Protein AF-A0A0C9TD65-F1 (afdb_monomer_lite)

pLDDT: mean 77.01, std 16.35, range [38.28, 94.75]

Foldseek 3Di:
DDDPPPPFAAAEAEEEEEAVQCVVVLVVLLVLLVVLVDPDDDTLHAYDYEYEYFHACCLVSLVSSLVSQADDPPCPPLAQSYEYEYEYEYQDDDDPVSDDDQDCGSSYRYHYHYDHHGDALVNVVVVVPVCLQVHQYEYEYPPVRCCSVCVNSVYDPVSYHYDYDDD

InterPro domains:
  IPR039261 Ferredoxin-NADP reductase (FNR), nucleotide-binding domain [G3DSA:3.40.50.80] (7-167)
  IPR039261 Ferredoxin-NADP reductase (FNR), nucleotide-binding domain [SSF52343] (9-165)

Secondary structure (DSSP, 8-state):
-------PPPEEEEEEEEGGGGHHHHHHHHHHHHTTS--S------EEEEEEEE-S-HHHHHHHHHHHHPPPTT-TT----EEEEEEEEESSPPPTTTSPPS-EETTEEEEEEEEES---HHHHHTT--TTGGGSEEEEES-HHHHHHHHHHH---GGGEEE-----

Organism: NCBI:txid664439

Sequence (167 aa):
MPSRQNTFPSRKLLWAAGDIGLTPLLAMLTGLRGTADGEGEVSAHSYNIILVLSGREPEVLLPLMMRAARCRDDDARASSLGTMTIHLFSRSPLLSSTLPTADIQLGLTVDVKWHMGRLSRDAFQGLGFEDVAERESYVCGPEEFEEVVLGVLNVDSDKVRREGFAY

Radius of gyration: 16.49 Å; chains: 1; bounding box: 43×30×53 Å

Structure (mmCIF, N/CA/C/O backbone):
data_AF-A0A0C9TD65-F1
#
_entry.id   AF-A0A0C9TD65-F1
#
loop_
_atom_site.group_PDB
_atom_site.id
_atom_site.type_symbol
_atom_site.label_atom_id
_atom_site.label_alt_id
_atom_site.label_comp_id
_atom_site.label_asym_id
_atom_site.label_entity_id
_atom_site.label_seq_id
_atom_site.pdbx_PDB_ins_code
_atom_site.Cartn_x
_atom_site.Cartn_y
_atom_site.Cartn_z
_atom_site.occupancy
_atom_site.B_iso_or_equiv
_atom_site.auth_seq_id
_atom_site.auth_comp_id
_atom_site.auth_asym_id
_atom_site.auth_atom_id
_atom_site.pdbx_PDB_model_num
ATOM 1 N N . MET A 1 1 ? 17.645 10.587 -37.074 1.00 38.62 1 MET A N 1
ATOM 2 C CA . MET A 1 1 ? 17.020 9.286 -36.759 1.00 38.62 1 MET A CA 1
ATOM 3 C C . MET A 1 1 ? 16.283 9.434 -35.439 1.00 38.62 1 MET A C 1
ATOM 5 O O . MET A 1 1 ? 16.941 9.824 -34.484 1.00 38.62 1 MET A O 1
ATOM 9 N N . PRO A 1 2 ? 14.959 9.228 -35.369 1.00 38.28 2 PRO A N 1
ATOM 10 C CA . PRO A 1 2 ? 14.260 9.233 -34.091 1.00 38.28 2 PRO A CA 1
ATOM 11 C C . PRO A 1 2 ? 14.623 7.952 -33.331 1.00 38.28 2 PRO A C 1
ATOM 13 O O . PRO A 1 2 ? 14.411 6.840 -33.816 1.00 38.28 2 PRO A O 1
ATOM 16 N N . SER A 1 3 ? 15.233 8.120 -32.164 1.00 38.53 3 SER A N 1
ATOM 17 C CA . SER A 1 3 ? 15.504 7.067 -31.192 1.00 38.53 3 SER A CA 1
ATOM 18 C C . SER A 1 3 ? 14.179 6.424 -30.777 1.00 38.53 3 SER A C 1
ATOM 20 O O . SER A 1 3 ? 13.307 7.088 -30.220 1.00 38.53 3 SER A O 1
ATOM 22 N N . ARG A 1 4 ? 14.009 5.127 -31.066 1.00 38.97 4 ARG A N 1
ATOM 23 C CA . ARG A 1 4 ? 12.905 4.326 -30.524 1.00 38.97 4 ARG A CA 1
ATOM 24 C C . ARG A 1 4 ? 13.054 4.303 -29.003 1.00 38.97 4 ARG A C 1
ATOM 26 O O . ARG A 1 4 ? 13.922 3.609 -28.484 1.00 38.97 4 ARG A O 1
ATOM 33 N N . GLN A 1 5 ? 12.238 5.077 -28.296 1.00 41.50 5 GLN A N 1
ATOM 34 C CA . GLN A 1 5 ? 12.026 4.860 -26.872 1.00 41.50 5 GLN A CA 1
ATOM 35 C C . GLN A 1 5 ? 11.315 3.512 -26.748 1.00 41.50 5 GLN A C 1
ATOM 37 O O . GLN A 1 5 ? 10.149 3.390 -27.115 1.00 41.50 5 GLN A O 1
ATOM 42 N N . ASN A 1 6 ? 12.036 2.483 -26.303 1.00 39.09 6 ASN A N 1
ATOM 43 C CA . ASN A 1 6 ? 11.408 1.263 -25.811 1.00 39.09 6 ASN A CA 1
ATOM 44 C C . ASN A 1 6 ? 10.623 1.653 -24.555 1.00 39.09 6 ASN A C 1
ATOM 46 O O . ASN A 1 6 ? 11.173 1.718 -23.458 1.00 39.09 6 ASN A O 1
ATOM 50 N N . THR A 1 7 ? 9.343 1.971 -24.714 1.00 47.22 7 THR A N 1
ATOM 51 C CA . THR A 1 7 ? 8.399 2.051 -23.606 1.00 47.22 7 THR A CA 1
ATOM 52 C C . THR A 1 7 ? 8.131 0.628 -23.149 1.00 47.22 7 THR A C 1
ATOM 54 O O . THR A 1 7 ? 7.277 -0.076 -23.684 1.00 47.22 7 THR A O 1
ATOM 57 N N . PHE A 1 8 ? 8.920 0.163 -22.185 1.00 53.66 8 PHE A N 1
ATOM 58 C CA . PHE A 1 8 ? 8.610 -1.081 -21.502 1.00 53.66 8 PHE A CA 1
ATOM 59 C C . PHE A 1 8 ? 7.240 -0.944 -20.820 1.00 53.66 8 PHE A C 1
ATOM 61 O O . PHE A 1 8 ? 6.956 0.111 -20.242 1.00 53.66 8 PHE A O 1
ATOM 68 N N . PRO A 1 9 ? 6.370 -1.966 -20.886 1.00 64.69 9 PRO A N 1
ATOM 69 C CA . PRO A 1 9 ? 5.074 -1.896 -20.233 1.00 64.69 9 PRO A CA 1
ATOM 70 C C . PRO A 1 9 ? 5.285 -1.784 -18.721 1.00 64.69 9 PRO A C 1
ATOM 72 O O . PRO A 1 9 ? 5.921 -2.653 -18.112 1.00 64.69 9 PRO A O 1
ATOM 75 N N . SER A 1 10 ? 4.773 -0.693 -18.147 1.00 77.62 10 SER A N 1
ATOM 76 C CA . SER A 1 10 ? 4.867 -0.426 -16.717 1.00 77.62 10 SER A CA 1
ATOM 77 C C . SER A 1 10 ? 3.824 -1.244 -15.965 1.00 77.62 10 SER A C 1
ATOM 79 O O . SER A 1 10 ? 2.631 -1.164 -16.261 1.00 77.62 10 SER A O 1
ATOM 81 N N . ARG A 1 11 ? 4.270 -2.039 -14.993 1.00 87.44 11 ARG A N 1
ATOM 82 C CA . ARG A 1 11 ? 3.385 -2.788 -14.103 1.00 87.44 11 ARG A CA 1
ATOM 83 C C . ARG A 1 11 ? 2.880 -1.858 -13.010 1.00 87.44 11 ARG A C 1
ATOM 85 O O . ARG A 1 11 ? 3.658 -1.377 -12.187 1.00 87.44 11 ARG A O 1
ATOM 92 N N . LYS A 1 12 ? 1.572 -1.624 -12.998 1.00 90.81 12 LYS A N 1
ATOM 93 C CA . LYS A 1 12 ? 0.899 -0.842 -11.963 1.00 90.81 12 LYS A CA 1
ATOM 94 C C . LYS A 1 12 ? 0.437 -1.777 -10.849 1.00 90.81 12 LYS A C 1
ATOM 96 O O . LYS A 1 12 ? -0.339 -2.697 -11.095 1.00 90.81 12 LYS A O 1
ATOM 101 N N . LEU A 1 13 ? 0.919 -1.538 -9.636 1.00 91.69 13 LEU A N 1
ATOM 102 C CA . LEU A 1 13 ? 0.614 -2.342 -8.458 1.00 91.69 13 LEU A CA 1
ATOM 103 C C . LEU A 1 13 ? -0.029 -1.468 -7.381 1.00 91.69 13 LEU A C 1
ATOM 105 O O . LEU A 1 13 ? 0.328 -0.294 -7.223 1.00 91.69 13 LEU A O 1
ATOM 109 N N . LEU A 1 14 ? -0.968 -2.047 -6.640 1.00 93.56 14 LEU A N 1
ATOM 110 C CA . LEU A 1 14 ? -1.532 -1.465 -5.429 1.00 93.56 14 LEU A CA 1
ATOM 111 C C . LEU A 1 14 ? -1.375 -2.463 -4.289 1.00 93.56 14 LEU A C 1
ATOM 113 O O . LEU A 1 14 ? -1.949 -3.546 -4.311 1.00 93.56 14 LEU A O 1
ATOM 117 N N . TRP A 1 15 ? -0.589 -2.109 -3.290 1.00 94.12 15 TRP A N 1
ATOM 118 C CA . TRP A 1 15 ? -0.374 -2.930 -2.110 1.00 94.12 15 TRP A CA 1
ATOM 119 C C . TRP A 1 15 ?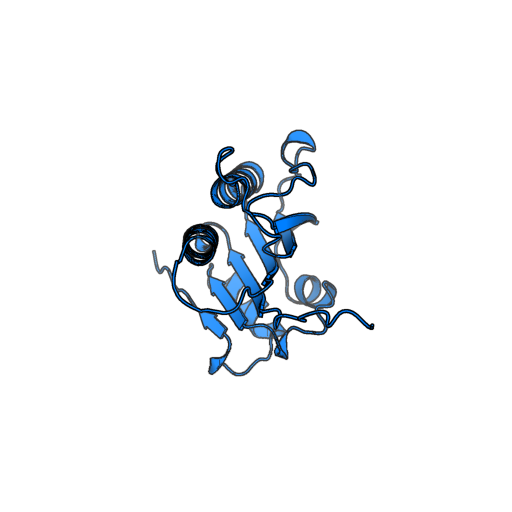 -1.029 -2.251 -0.920 1.00 94.12 15 TRP A C 1
ATOM 121 O O . TRP A 1 15 ? -0.822 -1.063 -0.701 1.00 94.12 15 TRP A O 1
ATOM 131 N N . ALA A 1 16 ? -1.812 -2.988 -0.146 1.00 93.75 16 ALA A N 1
ATOM 132 C CA . ALA A 1 16 ? -2.461 -2.495 1.054 1.00 93.75 16 ALA A CA 1
ATOM 133 C C . ALA A 1 16 ? -2.125 -3.419 2.225 1.00 93.75 16 ALA A C 1
ATOM 135 O O . ALA A 1 16 ? -2.465 -4.601 2.199 1.00 93.75 16 ALA A O 1
ATOM 136 N N . ALA A 1 17 ? -1.464 -2.877 3.248 1.00 93.62 17 ALA A N 1
ATOM 137 C CA . ALA A 1 17 ? -1.088 -3.614 4.447 1.00 93.62 17 ALA A CA 1
ATOM 138 C C . ALA A 1 17 ? -1.607 -2.959 5.730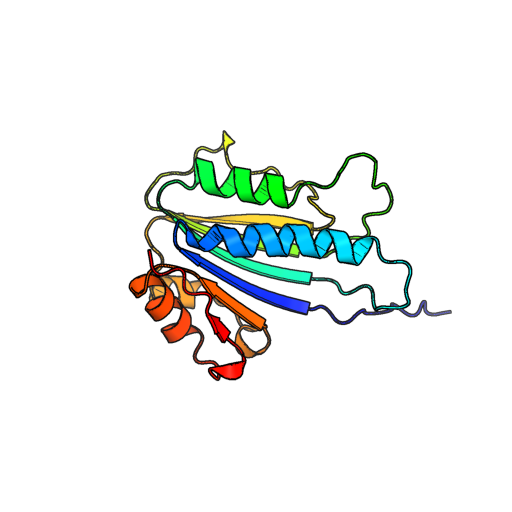 1.00 93.62 17 ALA A C 1
ATOM 140 O O . ALA A 1 17 ? -1.446 -1.753 5.938 1.00 93.62 17 ALA A O 1
ATOM 141 N N . GLY A 1 18 ? -2.179 -3.780 6.610 1.00 90.81 18 GLY A N 1
ATOM 142 C CA . GLY A 1 18 ? -2.555 -3.411 7.973 1.00 90.81 18 GLY A CA 1
ATOM 143 C C . GLY A 1 18 ? -1.627 -4.050 9.009 1.00 90.81 18 GLY A C 1
ATOM 144 O O . GLY A 1 18 ? -1.527 -5.275 9.060 1.00 90.81 18 GLY A O 1
ATOM 145 N N . ASP A 1 19 ? -0.981 -3.238 9.852 1.00 83.81 19 ASP A N 1
ATOM 146 C CA . ASP A 1 19 ? -0.079 -3.653 10.941 1.00 83.81 19 ASP A CA 1
ATOM 147 C C . ASP A 1 19 ? 0.916 -4.765 10.506 1.00 83.81 19 ASP A C 1
ATOM 149 O O . ASP A 1 19 ? 1.832 -4.518 9.718 1.00 83.81 19 ASP A O 1
ATOM 153 N N . ILE A 1 20 ? 0.735 -5.999 10.997 1.00 78.94 20 ILE A N 1
ATOM 154 C CA . ILE A 1 20 ? 1.607 -7.164 10.741 1.00 78.94 20 ILE A CA 1
ATOM 155 C C . ILE A 1 20 ? 1.528 -7.704 9.302 1.00 78.94 20 ILE A C 1
ATOM 157 O O . ILE A 1 20 ? 2.421 -8.438 8.866 1.00 78.94 20 ILE A O 1
ATOM 161 N N . GLY A 1 21 ? 0.502 -7.302 8.544 1.00 83.19 21 GLY A N 1
ATOM 162 C CA . GLY A 1 21 ? 0.296 -7.674 7.140 1.00 83.19 21 GLY A CA 1
ATOM 163 C C . GLY A 1 21 ? 1.341 -7.103 6.174 1.00 83.19 21 GLY A C 1
ATOM 164 O O . GLY A 1 21 ? 1.281 -7.329 4.971 1.00 83.19 21 GLY A O 1
ATOM 165 N N . LEU A 1 22 ? 2.335 -6.372 6.685 1.00 87.38 22 LEU A N 1
ATOM 166 C CA . LEU A 1 22 ? 3.469 -5.863 5.917 1.00 87.38 22 LEU A CA 1
ATOM 167 C C . LEU A 1 22 ? 4.435 -6.968 5.447 1.00 87.38 22 LEU A C 1
ATOM 169 O O . LEU A 1 22 ? 5.170 -6.780 4.478 1.00 87.38 22 LEU A O 1
ATOM 173 N N . THR A 1 23 ? 4.462 -8.114 6.131 1.00 86.44 23 THR A N 1
ATOM 174 C CA . THR A 1 23 ? 5.484 -9.157 5.926 1.00 86.44 23 THR A CA 1
ATOM 175 C C . THR A 1 23 ? 5.515 -9.736 4.505 1.00 86.44 23 THR A C 1
ATOM 177 O O . THR A 1 23 ? 6.603 -9.789 3.923 1.00 86.44 23 THR A O 1
ATOM 180 N N . PRO A 1 24 ? 4.380 -10.103 3.879 1.00 85.31 24 PRO A N 1
ATOM 181 C CA . PRO A 1 24 ? 4.379 -10.559 2.487 1.00 85.31 24 PRO A CA 1
ATOM 182 C C . PRO A 1 24 ? 4.909 -9.491 1.528 1.00 85.31 24 PRO A C 1
ATOM 184 O O . PRO A 1 24 ? 5.649 -9.794 0.594 1.00 85.31 24 PRO A O 1
ATOM 187 N N . LEU A 1 25 ? 4.617 -8.216 1.803 1.00 87.31 25 LEU A N 1
ATOM 188 C CA . LEU A 1 25 ? 5.085 -7.104 0.979 1.00 87.31 25 LEU A CA 1
ATOM 189 C C . LEU A 1 25 ? 6.608 -6.917 1.072 1.00 87.31 25 LEU A C 1
ATOM 191 O O . LEU A 1 25 ? 7.249 -6.623 0.063 1.00 87.31 25 LEU A O 1
ATOM 195 N N . LEU A 1 26 ? 7.212 -7.148 2.246 1.00 87.56 26 LEU A N 1
ATOM 196 C CA . LEU A 1 26 ? 8.676 -7.176 2.407 1.00 87.56 26 LEU A CA 1
ATOM 197 C C . LEU A 1 26 ? 9.313 -8.270 1.536 1.00 87.56 26 LEU A C 1
ATOM 199 O O . LEU A 1 26 ? 10.348 -8.041 0.898 1.00 87.56 26 LEU A O 1
ATOM 203 N N . ALA A 1 27 ? 8.691 -9.450 1.484 1.00 85.56 27 ALA A N 1
ATOM 204 C CA . ALA A 1 27 ? 9.152 -10.552 0.646 1.00 85.56 27 ALA A CA 1
ATOM 205 C C . ALA A 1 27 ? 9.019 -10.213 -0.847 1.00 85.56 27 ALA A C 1
ATOM 207 O O . ALA A 1 27 ? 9.966 -10.433 -1.601 1.00 85.56 27 ALA A O 1
ATOM 208 N N . MET A 1 28 ? 7.906 -9.601 -1.267 1.00 87.00 28 MET A N 1
ATOM 209 C CA . MET A 1 28 ? 7.728 -9.149 -2.652 1.00 87.00 28 MET A CA 1
ATOM 210 C C . MET A 1 28 ? 8.764 -8.098 -3.061 1.00 87.00 28 MET A C 1
ATOM 212 O O . MET A 1 28 ? 9.374 -8.245 -4.117 1.00 87.00 28 MET A O 1
ATOM 216 N N . LEU A 1 29 ? 9.033 -7.088 -2.222 1.00 84.12 29 LEU A N 1
ATOM 217 C CA . LEU A 1 29 ? 10.101 -6.106 -2.472 1.00 84.12 29 LEU A CA 1
ATOM 218 C C . LEU A 1 29 ? 11.462 -6.778 -2.652 1.00 84.12 29 LEU A C 1
ATOM 220 O O . LEU A 1 29 ? 12.232 -6.396 -3.528 1.00 84.12 29 LEU A O 1
ATOM 224 N N . THR A 1 30 ? 11.742 -7.808 -1.855 1.00 80.81 30 THR A N 1
ATOM 225 C CA . THR A 1 30 ? 12.975 -8.592 -1.982 1.00 80.81 30 THR A CA 1
ATOM 226 C C . THR A 1 30 ? 12.991 -9.404 -3.283 1.00 80.81 30 THR A C 1
ATOM 228 O O . THR A 1 30 ? 14.024 -9.489 -3.940 1.00 80.81 30 THR A O 1
ATOM 231 N N . GLY A 1 31 ? 11.850 -9.958 -3.700 1.00 76.56 31 GLY A N 1
ATOM 232 C CA . GLY A 1 31 ? 11.707 -10.706 -4.952 1.00 76.56 31 GLY A CA 1
ATOM 233 C C . GLY A 1 31 ? 11.881 -9.848 -6.207 1.00 76.56 31 GLY A C 1
ATOM 234 O O . GLY A 1 31 ? 12.499 -10.301 -7.169 1.00 76.56 31 GLY A O 1
ATOM 235 N N . LEU A 1 32 ? 11.434 -8.586 -6.172 1.00 77.50 32 LEU A N 1
ATOM 236 C CA . LEU A 1 32 ? 11.659 -7.619 -7.256 1.00 77.50 32 LEU A CA 1
ATOM 237 C C . LEU A 1 32 ? 13.156 -7.395 -7.547 1.00 77.50 32 LEU A C 1
ATOM 239 O O . LEU A 1 32 ? 13.517 -7.033 -8.667 1.00 77.50 32 LEU A O 1
ATOM 243 N N . ARG A 1 33 ? 14.034 -7.667 -6.572 1.00 66.88 33 ARG A N 1
ATOM 244 C CA . ARG A 1 33 ? 15.498 -7.633 -6.738 1.00 66.88 33 ARG A CA 1
ATOM 245 C C . ARG A 1 33 ? 15.992 -8.766 -7.624 1.00 66.88 33 ARG A C 1
ATOM 247 O O . ARG A 1 33 ? 16.707 -8.520 -8.582 1.00 66.88 33 ARG A O 1
ATOM 254 N N . GLY A 1 34 ? 15.556 -9.995 -7.344 1.00 57.25 34 GLY A N 1
ATOM 255 C CA . GLY A 1 34 ? 16.009 -11.186 -8.067 1.00 57.25 34 GLY A CA 1
ATOM 256 C C . GLY A 1 34 ? 15.602 -11.198 -9.543 1.00 57.25 34 GLY A C 1
ATOM 257 O O . GLY A 1 34 ? 16.258 -11.839 -10.356 1.00 57.25 34 GLY A O 1
ATOM 258 N N . THR A 1 35 ? 14.556 -10.452 -9.915 1.00 54.34 35 THR A N 1
ATOM 259 C CA . THR A 1 35 ? 14.169 -10.264 -11.322 1.00 54.34 35 THR A CA 1
ATOM 260 C C . THR A 1 35 ? 15.048 -9.272 -12.085 1.00 54.34 35 THR A C 1
ATOM 262 O O . THR A 1 35 ? 15.008 -9.272 -13.311 1.00 54.34 35 THR A O 1
ATOM 265 N N . ALA A 1 36 ? 15.839 -8.442 -11.397 1.00 51.91 36 ALA A N 1
ATOM 266 C CA . ALA A 1 36 ? 16.811 -7.553 -12.035 1.00 51.91 36 ALA A CA 1
ATOM 267 C C . ALA A 1 36 ? 18.117 -8.283 -12.420 1.00 51.91 36 ALA A C 1
ATOM 269 O O . ALA A 1 36 ? 18.830 -7.818 -13.307 1.00 51.91 36 ALA A O 1
ATOM 270 N N . ASP A 1 37 ? 18.385 -9.443 -11.804 1.00 46.38 37 ASP A N 1
ATOM 271 C CA . ASP A 1 37 ? 19.650 -10.188 -11.910 1.00 46.38 37 ASP A CA 1
ATOM 272 C C . ASP A 1 37 ? 19.590 -11.411 -12.856 1.00 46.38 37 ASP A C 1
ATOM 274 O O . ASP A 1 37 ? 20.577 -12.128 -13.022 1.00 46.38 37 ASP A O 1
ATOM 278 N N . GLY A 1 38 ? 18.439 -11.687 -13.479 1.00 44.81 38 GLY A N 1
ATOM 279 C CA . GLY A 1 38 ? 18.227 -12.883 -14.301 1.00 44.81 38 GLY A CA 1
ATOM 280 C C . GLY A 1 38 ? 18.766 -12.769 -15.732 1.00 44.81 38 GLY A C 1
ATOM 281 O O . GLY A 1 38 ? 18.153 -12.124 -16.581 1.00 44.81 38 GLY A O 1
ATOM 282 N N . GLU A 1 39 ? 19.866 -13.467 -16.027 1.00 44.16 39 GLU A N 1
ATOM 283 C CA . GLU A 1 39 ? 20.331 -13.794 -17.384 1.00 44.16 39 GLU A CA 1
ATOM 284 C C . GLU A 1 39 ? 19.328 -14.729 -18.089 1.00 44.16 39 GLU A C 1
ATOM 286 O O . GLU A 1 39 ? 19.451 -15.951 -18.088 1.00 44.16 39 GLU A O 1
ATOM 291 N N . GLY A 1 40 ? 18.291 -14.150 -18.681 1.00 39.22 40 GLY A N 1
ATOM 292 C CA . GLY A 1 40 ? 17.324 -14.852 -19.516 1.00 39.22 40 GLY A CA 1
ATOM 293 C C . GLY A 1 40 ? 16.304 -13.850 -20.027 1.00 39.22 40 GLY A C 1
ATOM 294 O O . GLY A 1 40 ? 15.689 -13.156 -19.231 1.00 39.22 40 GLY A O 1
ATOM 295 N N . GLU A 1 41 ? 16.184 -13.728 -21.347 1.00 51.03 41 GLU A N 1
ATOM 296 C CA . GLU A 1 41 ? 15.347 -12.768 -22.082 1.00 51.03 41 GLU A CA 1
ATOM 297 C C . GLU A 1 41 ? 13.970 -12.485 -21.442 1.00 51.03 41 GLU A C 1
ATOM 299 O O . GLU A 1 41 ? 12.989 -13.142 -21.778 1.00 51.03 41 GLU A O 1
ATOM 304 N N . VAL A 1 42 ? 13.832 -11.496 -20.553 1.00 43.34 42 VAL A N 1
ATOM 305 C CA . VAL A 1 42 ? 12.510 -11.111 -20.034 1.00 43.34 42 VAL A CA 1
ATOM 306 C C . VAL A 1 42 ? 12.481 -9.612 -19.743 1.00 43.34 42 VAL A C 1
ATOM 308 O O . VAL A 1 42 ? 13.330 -9.064 -19.052 1.00 43.34 42 VAL A O 1
ATOM 311 N N . SER A 1 43 ? 11.507 -8.940 -20.350 1.00 48.84 43 SER A N 1
ATOM 312 C CA . SER A 1 43 ? 11.255 -7.500 -20.371 1.00 48.84 43 SER A CA 1
ATOM 313 C C . SER A 1 43 ? 11.639 -6.739 -19.093 1.00 48.84 43 SER A C 1
ATOM 315 O O . SER A 1 43 ? 11.136 -7.039 -18.014 1.00 48.84 43 SER A O 1
ATOM 317 N N . ALA A 1 44 ? 12.444 -5.680 -19.244 1.00 58.00 44 ALA A N 1
ATOM 318 C CA . ALA A 1 44 ? 12.714 -4.688 -18.205 1.00 58.00 44 ALA A CA 1
ATOM 319 C C . ALA A 1 44 ? 11.421 -3.936 -17.834 1.00 58.00 44 ALA A C 1
ATOM 321 O O . ALA A 1 44 ? 11.152 -2.849 -18.330 1.00 58.00 44 ALA A O 1
ATOM 322 N N . HIS A 1 45 ? 10.560 -4.545 -17.024 1.00 67.19 45 HIS A N 1
ATOM 323 C CA . HIS A 1 45 ? 9.332 -3.915 -16.560 1.00 67.19 45 HIS A CA 1
ATOM 324 C C . HIS A 1 45 ? 9.666 -2.804 -15.566 1.00 67.19 45 HIS A C 1
ATOM 326 O O . HIS A 1 45 ? 10.352 -3.040 -14.575 1.00 67.19 45 HIS A O 1
ATOM 332 N N . SER A 1 46 ? 9.146 -1.602 -15.814 1.00 81.94 46 SER A N 1
ATOM 333 C CA . SER A 1 46 ? 9.120 -0.547 -14.805 1.00 81.94 46 SER A CA 1
ATOM 334 C C . SER A 1 46 ? 7.912 -0.748 -13.891 1.00 81.94 46 SER A C 1
ATOM 336 O O . SER A 1 46 ? 6.816 -1.066 -14.352 1.00 81.94 46 SER A O 1
ATOM 338 N N . TYR A 1 47 ? 8.079 -0.558 -12.592 1.00 87.81 47 TYR A N 1
ATOM 339 C CA . TYR A 1 47 ? 7.029 -0.733 -11.597 1.00 87.81 47 TYR A CA 1
ATOM 340 C C . TYR A 1 47 ? 6.503 0.624 -11.127 1.00 87.81 47 TYR A C 1
ATOM 342 O O . TYR A 1 47 ? 7.269 1.524 -10.797 1.00 87.81 47 TYR A O 1
ATOM 350 N N . ASN A 1 48 ? 5.185 0.770 -11.067 1.00 90.69 48 ASN A N 1
ATOM 351 C CA . ASN A 1 48 ? 4.515 1.886 -10.410 1.00 90.69 48 ASN A CA 1
ATOM 352 C C . ASN A 1 48 ? 3.719 1.319 -9.234 1.00 90.69 48 ASN A C 1
ATOM 354 O O . ASN A 1 48 ? 2.643 0.750 -9.423 1.00 90.69 48 ASN A O 1
ATOM 358 N N . ILE A 1 49 ? 4.276 1.440 -8.032 1.00 91.88 49 ILE A N 1
ATOM 359 C CA . ILE A 1 49 ? 3.750 0.825 -6.816 1.00 91.88 49 ILE A CA 1
ATOM 360 C C . ILE A 1 49 ? 3.104 1.905 -5.954 1.00 91.88 49 ILE A C 1
ATOM 362 O O . ILE A 1 49 ? 3.759 2.863 -5.551 1.00 91.88 49 ILE A O 1
ATOM 366 N N . ILE A 1 50 ? 1.832 1.724 -5.620 1.00 93.94 50 ILE A N 1
ATOM 367 C CA . ILE A 1 50 ? 1.194 2.461 -4.530 1.00 93.94 50 ILE A CA 1
ATOM 368 C C . ILE A 1 50 ? 1.115 1.513 -3.344 1.00 93.94 50 ILE A C 1
ATOM 370 O O . ILE A 1 50 ? 0.507 0.453 -3.446 1.00 93.94 50 ILE A O 1
ATOM 374 N N . LEU A 1 51 ? 1.732 1.887 -2.230 1.00 93.44 51 LEU A N 1
ATOM 375 C CA . LEU A 1 51 ? 1.643 1.168 -0.969 1.00 93.44 51 LEU A CA 1
ATOM 376 C C . LEU A 1 51 ? 0.776 1.966 -0.001 1.00 93.44 51 LEU A C 1
ATOM 378 O O . LEU A 1 51 ? 1.139 3.067 0.392 1.00 93.44 51 LEU A O 1
ATOM 382 N N . VAL A 1 52 ? -0.339 1.397 0.431 1.00 94.75 52 VAL A N 1
ATOM 383 C CA . VAL A 1 52 ? -1.154 1.919 1.523 1.00 94.75 52 VAL A CA 1
ATOM 384 C C . VAL A 1 52 ? -0.841 1.114 2.772 1.00 94.75 52 VAL A C 1
ATOM 386 O O . VAL A 1 52 ? -1.115 -0.079 2.845 1.00 94.75 52 VAL A O 1
ATOM 389 N N . LEU A 1 53 ? -0.250 1.771 3.760 1.00 93.19 53 LEU A N 1
ATOM 390 C CA . LEU A 1 53 ? 0.148 1.156 5.015 1.00 93.19 53 LEU A CA 1
ATOM 391 C C . LEU A 1 53 ? -0.662 1.780 6.145 1.00 93.19 53 LEU A C 1
ATOM 393 O O . LEU A 1 53 ? -0.626 2.991 6.326 1.00 93.19 53 LEU A O 1
ATOM 397 N N . SER A 1 54 ? -1.379 0.974 6.919 1.00 93.12 54 SER A N 1
ATOM 398 C CA . SER A 1 54 ? -2.068 1.432 8.127 1.00 93.12 54 SER A CA 1
ATOM 399 C C . SER A 1 54 ? -1.481 0.717 9.332 1.00 93.12 54 SER A C 1
ATOM 401 O O . SER A 1 54 ? -1.613 -0.500 9.429 1.00 93.12 54 SER A O 1
ATOM 403 N N . GLY A 1 55 ? -0.854 1.445 10.258 1.00 89.94 55 GLY A N 1
ATOM 404 C CA . GLY A 1 55 ? -0.190 0.803 11.392 1.00 89.94 55 GLY A CA 1
ATOM 405 C C . GLY A 1 55 ? 0.005 1.664 12.637 1.00 89.94 55 GLY A C 1
ATOM 406 O O . GLY A 1 55 ? -0.033 2.897 12.591 1.00 89.94 55 GLY A O 1
ATOM 407 N N . ARG A 1 56 ? 0.200 1.000 13.782 1.00 88.19 56 ARG A N 1
ATOM 408 C CA . ARG A 1 56 ? 0.383 1.663 15.092 1.00 88.19 56 ARG A CA 1
ATOM 409 C C . ARG A 1 56 ? 1.801 2.177 15.347 1.00 88.19 56 ARG A C 1
ATOM 411 O O . ARG A 1 56 ? 1.945 3.175 16.047 1.00 88.19 56 ARG A O 1
ATOM 418 N N . GLU A 1 57 ? 2.799 1.517 14.764 1.00 86.94 57 GLU A N 1
ATOM 419 C CA . GLU A 1 57 ? 4.232 1.767 14.992 1.00 86.94 57 GLU A CA 1
ATOM 420 C C . GLU A 1 57 ? 4.933 2.133 13.669 1.00 86.94 57 GLU A C 1
ATOM 422 O O . GLU A 1 57 ? 5.743 1.365 13.136 1.00 86.94 57 GLU A O 1
ATOM 427 N N . PRO A 1 58 ? 4.593 3.281 13.057 1.00 85.44 58 PRO A N 1
ATOM 428 C CA . PRO A 1 58 ? 5.143 3.672 11.763 1.00 85.44 58 PRO A CA 1
ATOM 429 C C . PRO A 1 58 ? 6.673 3.837 11.777 1.00 85.44 58 PRO A C 1
ATOM 431 O O . PRO A 1 58 ? 7.328 3.572 10.769 1.00 85.44 58 PRO A O 1
ATOM 434 N N . GLU A 1 59 ? 7.249 4.211 12.920 1.00 84.75 59 GLU A N 1
ATOM 435 C CA . GLU A 1 59 ? 8.688 4.297 13.174 1.00 84.75 59 GLU A CA 1
ATOM 436 C C . GLU A 1 59 ? 9.411 2.946 13.117 1.00 84.75 59 GLU A C 1
ATOM 438 O O . GLU A 1 59 ? 10.624 2.922 12.936 1.00 84.75 59 GLU A O 1
ATOM 443 N N . VAL A 1 60 ? 8.686 1.831 13.230 1.00 85.50 60 VAL A N 1
ATOM 444 C CA . VAL A 1 60 ? 9.226 0.478 13.045 1.00 85.50 60 VAL A CA 1
ATOM 445 C C . VAL A 1 60 ? 8.971 -0.000 11.616 1.00 85.50 60 VAL A C 1
ATOM 447 O O . VAL A 1 60 ? 9.874 -0.516 10.955 1.00 85.50 60 VAL A O 1
ATOM 450 N N . LEU A 1 61 ? 7.753 0.206 11.108 1.00 86.00 61 LEU A N 1
ATOM 451 C CA . LEU A 1 61 ? 7.323 -0.314 9.808 1.00 86.00 61 LEU A CA 1
ATOM 452 C C . LEU A 1 61 ? 8.058 0.343 8.628 1.00 86.00 61 LEU A C 1
ATOM 454 O O . LEU A 1 61 ? 8.481 -0.356 7.703 1.00 86.00 61 LEU A O 1
ATOM 458 N N . LEU A 1 62 ? 8.251 1.668 8.658 1.00 85.88 62 LEU A N 1
ATOM 459 C CA . LEU A 1 62 ? 8.942 2.382 7.580 1.00 85.88 62 LEU A CA 1
ATOM 460 C C . LEU A 1 62 ? 10.412 1.952 7.451 1.00 85.88 62 LEU A C 1
ATOM 462 O O . LEU A 1 62 ? 10.804 1.575 6.346 1.00 85.88 62 LEU A O 1
ATOM 466 N N . PRO A 1 63 ? 11.239 1.915 8.517 1.00 86.06 63 PRO A N 1
ATOM 467 C CA . PRO A 1 63 ? 12.612 1.429 8.392 1.00 86.06 63 PRO A CA 1
ATOM 468 C C . PRO A 1 63 ? 12.724 -0.004 7.873 1.00 86.06 63 PRO A C 1
ATOM 470 O O . PRO A 1 63 ? 13.664 -0.298 7.135 1.00 86.06 63 PRO A O 1
ATOM 473 N N . LEU A 1 64 ? 11.782 -0.891 8.213 1.00 85.75 64 LEU A N 1
ATOM 474 C CA . LEU A 1 64 ? 11.750 -2.253 7.671 1.00 85.75 64 LEU A CA 1
ATOM 475 C C . LEU A 1 64 ? 11.496 -2.253 6.161 1.00 85.75 64 LEU A C 1
ATOM 477 O O . LEU A 1 64 ? 12.222 -2.928 5.429 1.00 85.75 64 LEU A O 1
ATOM 481 N N . MET A 1 65 ? 10.532 -1.454 5.691 1.00 86.06 65 MET A N 1
ATOM 482 C CA . MET A 1 65 ? 10.273 -1.263 4.259 1.00 86.06 65 MET A CA 1
ATOM 483 C C . MET A 1 65 ? 11.499 -0.726 3.533 1.00 86.06 65 MET A C 1
ATOM 485 O O . MET A 1 65 ? 11.942 -1.325 2.554 1.00 86.06 65 MET A O 1
ATOM 489 N N . MET A 1 66 ? 12.096 0.349 4.051 1.00 83.94 66 MET A N 1
ATOM 490 C CA . MET A 1 66 ? 13.282 0.939 3.435 1.00 83.94 66 MET A CA 1
ATOM 491 C C . MET A 1 66 ? 14.447 -0.054 3.433 1.00 83.94 66 MET A C 1
ATOM 493 O O . MET A 1 66 ? 15.164 -0.189 2.450 1.00 83.94 66 MET A O 1
ATOM 497 N N . ARG A 1 67 ? 14.629 -0.831 4.505 1.00 82.62 67 ARG A N 1
ATOM 498 C CA . ARG A 1 67 ? 15.665 -1.868 4.551 1.00 82.62 67 ARG A CA 1
ATOM 499 C C . ARG A 1 67 ? 15.438 -2.967 3.512 1.00 82.62 67 ARG A C 1
ATOM 501 O O . ARG A 1 67 ? 16.414 -3.397 2.903 1.00 82.62 67 ARG A O 1
ATOM 508 N N . ALA A 1 68 ? 14.199 -3.408 3.301 1.00 81.62 68 ALA A N 1
ATOM 509 C CA . ALA A 1 68 ? 13.876 -4.378 2.253 1.00 81.62 68 ALA A CA 1
ATOM 510 C C . ALA A 1 68 ? 14.083 -3.796 0.845 1.00 81.62 68 ALA A C 1
ATOM 512 O O . ALA A 1 68 ? 14.540 -4.505 -0.052 1.00 81.62 68 ALA A O 1
ATOM 513 N N . ALA A 1 69 ? 13.819 -2.497 0.676 1.00 78.00 69 ALA A N 1
ATOM 514 C CA . ALA A 1 69 ? 14.022 -1.767 -0.570 1.00 78.00 69 ALA A CA 1
ATOM 515 C C . ALA A 1 69 ? 15.484 -1.338 -0.820 1.00 78.00 69 ALA A C 1
ATOM 517 O O . ALA A 1 69 ? 15.818 -0.947 -1.930 1.00 78.00 69 ALA A O 1
ATOM 518 N N . ARG A 1 70 ? 16.406 -1.391 0.150 1.00 75.00 70 ARG A N 1
ATOM 519 C CA . ARG A 1 70 ? 17.809 -0.980 -0.075 1.00 75.00 70 ARG A CA 1
ATOM 520 C C . ARG A 1 70 ? 18.525 -1.903 -1.063 1.00 75.00 70 ARG A C 1
ATOM 522 O O . ARG A 1 70 ? 18.575 -3.113 -0.841 1.00 75.00 70 ARG A O 1
ATOM 529 N N . CYS A 1 71 ? 19.149 -1.330 -2.098 1.00 64.06 71 CYS A N 1
ATOM 530 C CA . CYS A 1 71 ? 20.053 -2.059 -2.996 1.00 64.06 71 CYS A CA 1
ATOM 531 C C . CYS A 1 71 ? 21.403 -2.357 -2.299 1.00 64.06 71 CYS A C 1
ATOM 533 O O . CYS A 1 71 ? 21.695 -1.745 -1.271 1.00 64.06 71 CYS A O 1
ATOM 535 N N . ARG A 1 72 ? 22.206 -3.314 -2.793 1.00 60.56 72 ARG A N 1
ATOM 536 C CA . ARG A 1 72 ? 23.599 -3.464 -2.330 1.00 60.56 72 ARG A CA 1
ATOM 537 C C . ARG A 1 72 ? 24.462 -2.460 -3.097 1.00 60.56 72 ARG A C 1
ATOM 539 O O . ARG A 1 72 ? 24.257 -2.283 -4.290 1.00 60.56 72 ARG A O 1
ATOM 546 N N . ASP A 1 73 ? 25.419 -1.831 -2.416 1.00 54.78 73 ASP A N 1
ATOM 547 C CA . ASP A 1 73 ? 26.259 -0.765 -2.992 1.00 54.78 73 ASP A CA 1
ATOM 548 C C . ASP A 1 73 ? 27.097 -1.213 -4.210 1.00 54.78 73 ASP A C 1
ATOM 550 O O . ASP A 1 73 ? 27.507 -0.374 -5.007 1.00 54.78 73 ASP A O 1
ATOM 554 N N . ASP A 1 74 ? 27.307 -2.522 -4.398 1.00 52.66 74 ASP A N 1
ATOM 555 C CA . ASP A 1 74 ? 28.039 -3.088 -5.543 1.00 52.66 74 ASP A CA 1
ATOM 556 C C . ASP A 1 74 ? 27.179 -3.290 -6.810 1.00 52.66 74 ASP A C 1
ATOM 558 O O . ASP A 1 74 ? 27.718 -3.576 -7.883 1.00 52.66 74 ASP A O 1
ATOM 562 N N . ASP A 1 75 ? 25.856 -3.095 -6.742 1.00 54.06 75 ASP A N 1
ATOM 563 C CA . ASP A 1 75 ? 24.949 -3.283 -7.881 1.00 54.06 75 ASP A CA 1
ATOM 564 C C . ASP A 1 75 ? 24.892 -2.016 -8.754 1.00 54.06 75 ASP A C 1
ATOM 566 O O . ASP A 1 75 ? 23.854 -1.376 -8.935 1.00 54.06 75 ASP A O 1
ATOM 570 N N . ALA A 1 76 ? 26.025 -1.665 -9.370 1.00 47.00 76 ALA A N 1
ATOM 571 C CA . ALA A 1 76 ? 26.170 -0.547 -10.316 1.00 47.00 76 ALA A CA 1
ATOM 572 C C . ALA A 1 76 ? 25.284 -0.657 -11.585 1.00 47.00 76 ALA A C 1
ATOM 574 O O . ALA A 1 76 ? 25.381 0.166 -12.497 1.00 47.00 76 ALA A O 1
ATOM 575 N N . ARG A 1 77 ? 24.429 -1.684 -11.668 1.00 50.41 77 ARG A N 1
ATOM 576 C CA . ARG A 1 77 ? 23.517 -1.982 -12.779 1.00 50.41 77 ARG A CA 1
ATOM 577 C C . ARG A 1 77 ? 22.038 -1.819 -12.444 1.00 50.41 77 ARG A C 1
ATOM 579 O O . ARG A 1 77 ? 21.225 -2.159 -13.303 1.00 50.41 77 ARG A O 1
ATOM 586 N N . ALA A 1 78 ? 21.675 -1.297 -11.269 1.00 53.88 78 ALA A N 1
ATOM 587 C CA . ALA A 1 78 ? 20.280 -1.029 -10.920 1.00 53.88 78 ALA A CA 1
ATOM 588 C C . ALA A 1 78 ? 19.684 0.047 -11.853 1.00 53.88 78 ALA A C 1
ATOM 590 O O . ALA A 1 78 ? 19.619 1.235 -11.539 1.00 53.88 78 ALA A O 1
ATOM 591 N N . SER A 1 79 ? 19.270 -0.380 -13.046 1.00 58.28 79 SER A N 1
ATOM 592 C CA . SER A 1 79 ? 18.401 0.379 -13.935 1.00 58.28 79 SER A CA 1
ATOM 593 C C . SER A 1 79 ? 17.169 0.775 -13.132 1.00 58.28 79 SER A C 1
ATOM 595 O O . SER A 1 79 ? 16.700 -0.017 -12.316 1.00 58.28 79 SER A O 1
ATOM 597 N N . SER A 1 80 ? 16.672 2.001 -13.324 1.00 70.75 80 SER A N 1
ATOM 598 C CA . SER A 1 80 ? 15.514 2.497 -12.576 1.00 70.75 80 SER A CA 1
ATOM 599 C C . SER A 1 80 ? 14.360 1.498 -12.684 1.00 70.75 80 SER A C 1
ATOM 601 O O . SER A 1 80 ? 13.770 1.318 -13.749 1.00 70.75 80 SER A O 1
ATOM 603 N N . LEU A 1 81 ? 14.086 0.820 -11.569 1.00 78.75 81 LEU A N 1
ATOM 604 C CA . LEU A 1 81 ? 13.067 -0.209 -11.445 1.00 78.75 81 LEU A CA 1
ATOM 605 C C . LEU A 1 81 ? 11.673 0.427 -11.464 1.00 78.75 81 LEU A C 1
ATOM 607 O O . LEU A 1 81 ? 10.705 -0.238 -11.809 1.00 78.75 81 LEU A O 1
ATOM 611 N N . GLY A 1 82 ? 11.569 1.721 -11.138 1.00 85.38 82 GLY A N 1
ATOM 612 C CA . GLY A 1 82 ? 10.343 2.508 -11.230 1.00 85.38 82 GLY A CA 1
ATOM 613 C C . GLY A 1 82 ? 10.116 3.432 -10.032 1.00 85.38 82 GLY A C 1
ATOM 614 O O . GLY A 1 82 ? 11.045 4.066 -9.537 1.00 85.38 82 GLY A O 1
ATOM 615 N N . THR A 1 83 ? 8.871 3.530 -9.571 1.00 88.38 83 THR A N 1
ATOM 616 C CA . THR A 1 83 ? 8.443 4.451 -8.508 1.00 88.38 83 THR A CA 1
ATOM 617 C C . THR A 1 83 ? 7.577 3.744 -7.476 1.00 88.38 83 THR A C 1
ATOM 619 O O . THR A 1 83 ? 6.728 2.926 -7.836 1.00 88.38 83 THR A O 1
ATOM 622 N N . MET A 1 84 ? 7.732 4.117 -6.209 1.00 90.12 84 MET A N 1
ATOM 623 C CA . MET A 1 84 ? 6.910 3.641 -5.103 1.00 90.12 84 MET A CA 1
ATOM 624 C C . MET A 1 84 ? 6.402 4.823 -4.275 1.00 90.12 84 MET A C 1
ATOM 626 O O . MET A 1 84 ? 7.193 5.616 -3.777 1.00 90.12 84 MET A O 1
ATOM 630 N N . THR A 1 85 ? 5.091 4.931 -4.087 1.00 92.12 85 THR A N 1
ATOM 631 C CA . THR A 1 85 ? 4.486 5.931 -3.196 1.00 92.12 85 THR A CA 1
ATOM 632 C C . THR A 1 85 ? 3.855 5.234 -2.002 1.00 92.12 85 THR A C 1
ATOM 634 O O . THR A 1 85 ? 2.965 4.405 -2.167 1.00 92.12 85 THR A O 1
ATOM 637 N N . ILE A 1 86 ? 4.298 5.580 -0.797 1.00 92.06 86 ILE A N 1
ATOM 638 C CA . ILE 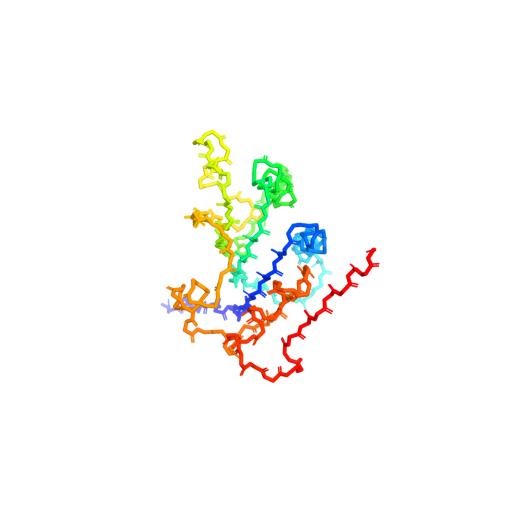A 1 86 ? 3.826 5.018 0.466 1.00 92.06 86 ILE A CA 1
ATOM 639 C C . ILE A 1 86 ? 2.857 6.002 1.116 1.00 92.06 86 ILE A C 1
ATOM 641 O O . ILE A 1 86 ? 3.259 7.052 1.602 1.00 92.06 86 ILE A O 1
ATOM 645 N N . HIS A 1 87 ? 1.579 5.654 1.162 1.00 93.94 87 HIS A N 1
ATOM 646 C CA . HIS A 1 87 ? 0.562 6.335 1.951 1.00 93.94 87 HIS A CA 1
ATOM 647 C C . HIS A 1 87 ? 0.474 5.678 3.327 1.00 93.94 87 HIS A C 1
ATOM 649 O O . HIS A 1 87 ? -0.105 4.603 3.474 1.00 93.94 87 HIS A O 1
ATOM 655 N N . LEU A 1 88 ? 1.057 6.321 4.334 1.00 92.62 88 LEU A N 1
ATOM 656 C CA . LEU A 1 88 ? 1.103 5.818 5.699 1.00 92.62 88 LEU A CA 1
ATOM 657 C C . LEU A 1 88 ? 0.007 6.452 6.557 1.00 92.62 88 LEU A C 1
ATOM 659 O O . LEU A 1 88 ? 0.039 7.650 6.814 1.00 92.62 88 LEU A O 1
ATOM 663 N N . PHE A 1 89 ? -0.897 5.629 7.072 1.00 93.69 89 PHE A N 1
ATOM 664 C CA . PHE A 1 89 ? -1.920 5.987 8.044 1.00 93.69 89 PHE A CA 1
ATOM 665 C C . PHE A 1 89 ? -1.481 5.544 9.437 1.00 93.69 89 PHE A C 1
ATOM 667 O O . PHE A 1 89 ? -1.305 4.351 9.699 1.00 93.69 89 PHE A O 1
ATOM 674 N N . SER A 1 90 ? -1.299 6.502 10.343 1.00 91.75 90 SER A N 1
ATOM 675 C CA . SER A 1 90 ? -1.032 6.201 11.749 1.00 91.75 90 SER A CA 1
ATOM 676 C C . SER A 1 90 ? -1.590 7.270 12.682 1.00 91.75 90 SER A C 1
ATOM 678 O O . SER A 1 90 ? -1.649 8.450 12.340 1.00 91.75 90 SER A O 1
ATOM 680 N N . ARG A 1 91 ? -1.982 6.853 13.892 1.00 89.25 91 ARG A N 1
ATOM 681 C CA . ARG A 1 91 ? -2.343 7.764 14.995 1.00 89.25 91 ARG A CA 1
ATOM 682 C C . ARG A 1 91 ? -1.115 8.351 15.690 1.00 89.25 91 ARG A C 1
ATOM 684 O O . ARG A 1 91 ? -1.239 9.363 16.373 1.00 89.25 91 ARG A O 1
ATOM 691 N N . SER A 1 92 ? 0.032 7.696 15.551 1.00 84.56 92 SER A N 1
ATOM 692 C CA . SER A 1 92 ? 1.288 8.146 16.134 1.00 84.56 92 SER A CA 1
ATOM 693 C C . SER A 1 92 ? 1.916 9.183 15.198 1.00 84.56 92 SER A C 1
ATOM 695 O O . SER A 1 92 ? 1.960 8.952 13.985 1.00 84.56 92 SER A O 1
ATOM 697 N N . PRO A 1 93 ? 2.373 10.337 15.713 1.00 77.12 93 PRO A N 1
ATOM 698 C CA . PRO A 1 93 ? 3.057 11.318 14.886 1.00 77.12 93 PRO A CA 1
ATOM 699 C C . PRO A 1 93 ? 4.367 10.732 14.358 1.00 77.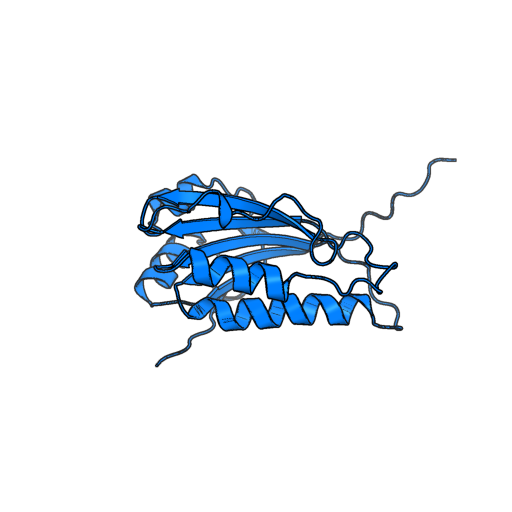12 93 PRO A C 1
ATOM 701 O O . PRO A 1 93 ? 5.140 10.140 15.111 1.00 77.12 93 PRO A O 1
ATOM 704 N N . LEU A 1 94 ? 4.636 10.933 13.069 1.00 77.06 94 LEU A N 1
ATOM 705 C CA . LEU A 1 94 ? 5.953 10.648 12.516 1.00 77.06 94 LEU A CA 1
ATOM 706 C C . LEU A 1 94 ? 6.952 11.691 13.008 1.00 77.06 94 LEU A C 1
ATOM 708 O O . LEU A 1 94 ? 6.734 12.895 12.872 1.00 77.06 94 LEU A O 1
ATOM 712 N N . LEU A 1 95 ? 8.072 11.225 13.549 1.00 76.12 95 LEU A N 1
ATOM 713 C CA . LEU A 1 95 ? 9.214 12.088 13.812 1.00 76.12 95 LEU A CA 1
ATOM 714 C C . LEU A 1 95 ? 9.895 12.406 12.477 1.00 76.12 95 LEU A C 1
ATOM 716 O O . LEU A 1 95 ? 10.119 11.511 11.671 1.00 76.12 95 LEU A O 1
ATOM 720 N N . SER A 1 96 ? 10.283 13.658 12.235 1.00 66.69 96 SER A N 1
ATOM 721 C CA . SER A 1 96 ? 10.925 14.038 10.964 1.00 66.69 96 SER A CA 1
ATOM 722 C C . SER A 1 96 ? 12.198 13.237 10.649 1.00 66.69 96 SER A C 1
ATOM 724 O O . SER A 1 96 ? 12.584 13.143 9.491 1.00 66.69 96 SER A O 1
ATOM 726 N N . SER A 1 97 ? 12.841 12.642 11.659 1.00 64.00 97 SER A N 1
ATOM 727 C CA . SER A 1 97 ? 14.015 11.775 11.515 1.00 64.00 97 SER A CA 1
ATOM 728 C C . SER A 1 97 ? 13.713 10.365 10.991 1.00 64.00 97 SER A C 1
ATOM 730 O O . SER A 1 97 ? 14.650 9.658 10.627 1.00 64.00 97 SER A O 1
ATOM 732 N N . THR A 1 98 ? 12.448 9.928 10.974 1.00 63.25 98 THR A N 1
ATOM 733 C CA . THR A 1 98 ? 12.046 8.596 10.483 1.00 63.25 98 THR A CA 1
ATOM 734 C C . THR A 1 98 ? 11.565 8.611 9.037 1.00 63.25 98 THR A C 1
ATOM 736 O O . THR A 1 98 ? 11.418 7.545 8.437 1.00 63.25 98 THR A O 1
ATOM 739 N N . LEU A 1 99 ? 11.347 9.796 8.459 1.00 65.06 99 LEU A N 1
ATOM 740 C CA . LEU A 1 99 ? 11.047 9.921 7.042 1.00 65.06 99 LEU A CA 1
ATOM 741 C C . LEU A 1 99 ? 12.327 9.667 6.240 1.00 65.06 99 LEU A C 1
ATOM 743 O O . LEU A 1 99 ? 13.333 10.343 6.469 1.00 65.06 99 LEU A O 1
ATOM 747 N N . PRO A 1 100 ? 12.317 8.704 5.309 1.00 64.56 100 PRO A N 1
ATOM 748 C CA . PRO A 1 100 ? 13.439 8.545 4.407 1.00 64.56 100 PRO A CA 1
ATOM 749 C C . PRO A 1 100 ? 13.602 9.820 3.575 1.00 64.56 100 PRO A C 1
ATOM 751 O O . PRO A 1 100 ? 12.625 10.365 3.058 1.00 64.56 100 PRO A O 1
ATOM 754 N N . THR A 1 101 ? 14.840 10.290 3.424 1.00 60.25 101 THR A N 1
ATOM 755 C CA . THR A 1 101 ? 15.187 11.185 2.318 1.00 60.25 101 THR A CA 1
ATOM 756 C C . THR A 1 101 ? 14.809 10.499 1.009 1.00 60.25 101 THR A C 1
ATOM 758 O O . THR A 1 101 ? 14.812 9.267 0.939 1.00 60.25 101 THR A O 1
ATOM 761 N N . ALA A 1 102 ? 14.452 11.281 -0.012 1.00 57.75 102 ALA A N 1
ATOM 762 C CA . ALA A 1 102 ? 14.145 10.788 -1.353 1.00 57.75 102 ALA A CA 1
ATOM 763 C C . ALA A 1 102 ? 15.404 10.181 -2.003 1.00 57.75 102 ALA A C 1
ATOM 765 O O . ALA A 1 102 ? 16.021 10.765 -2.889 1.00 57.75 102 ALA A O 1
ATOM 766 N N . ASP A 1 103 ? 15.801 9.015 -1.513 1.00 59.19 103 ASP A N 1
ATOM 767 C CA . ASP A 1 103 ? 16.951 8.248 -1.945 1.00 59.19 103 ASP A CA 1
ATOM 768 C C . ASP A 1 103 ? 16.451 7.125 -2.855 1.00 59.19 103 ASP A C 1
ATOM 770 O O . ASP A 1 103 ? 15.410 6.507 -2.609 1.00 59.19 103 ASP A O 1
ATOM 774 N N . ILE A 1 104 ? 17.190 6.858 -3.929 1.00 58.88 104 ILE A N 1
ATOM 775 C CA . ILE A 1 104 ? 16.878 5.764 -4.847 1.00 58.88 104 ILE A CA 1
ATOM 776 C C . ILE A 1 104 ? 17.167 4.450 -4.113 1.00 58.88 104 ILE A C 1
ATOM 778 O O . ILE A 1 104 ? 18.321 4.092 -3.886 1.00 58.88 104 ILE A O 1
ATOM 782 N N . GLN A 1 105 ? 16.119 3.723 -3.733 1.00 66.44 105 GLN A N 1
ATOM 783 C CA . GLN A 1 105 ? 16.220 2.420 -3.078 1.00 66.44 105 GLN A CA 1
ATOM 784 C C . GLN A 1 105 ? 15.744 1.364 -4.068 1.00 66.44 105 GLN A C 1
ATOM 786 O O . GLN A 1 105 ? 14.648 1.475 -4.596 1.00 66.44 105 GLN A O 1
ATOM 791 N N . LEU A 1 106 ? 16.572 0.366 -4.382 1.00 66.12 106 LEU A N 1
ATOM 792 C CA . LEU A 1 106 ? 16.264 -0.667 -5.387 1.00 66.12 106 LEU A CA 1
ATOM 793 C C . LEU A 1 106 ? 16.184 -0.184 -6.842 1.00 66.12 106 LEU A C 1
ATOM 795 O O . LEU A 1 106 ? 15.648 -0.890 -7.689 1.00 66.12 106 LEU A O 1
ATOM 799 N N . GLY A 1 107 ? 16.633 1.035 -7.141 1.00 72.62 107 GLY A N 1
ATOM 800 C CA . GLY A 1 107 ? 16.264 1.685 -8.401 1.00 72.62 107 GLY A CA 1
ATOM 801 C C . GLY A 1 107 ? 14.816 2.204 -8.410 1.00 72.62 107 GLY A C 1
ATOM 802 O O . GLY A 1 107 ? 14.377 2.720 -9.440 1.00 72.62 107 GLY A O 1
ATOM 803 N N . LEU A 1 108 ? 14.083 2.095 -7.291 1.00 77.00 108 LEU A N 1
ATOM 804 C CA . LEU A 1 108 ? 12.793 2.743 -7.069 1.00 77.00 108 LEU A CA 1
ATOM 805 C C . LEU A 1 108 ? 12.997 4.136 -6.470 1.00 77.00 108 LEU A C 1
ATOM 807 O O . LEU A 1 108 ? 13.716 4.319 -5.486 1.00 77.00 108 LEU A O 1
ATOM 811 N N . THR A 1 109 ? 12.305 5.121 -7.029 1.00 84.25 109 THR A N 1
ATOM 812 C CA . THR A 1 109 ? 12.097 6.404 -6.352 1.00 84.25 109 THR A CA 1
ATOM 813 C C . THR A 1 109 ? 10.976 6.235 -5.333 1.00 84.25 109 THR A C 1
ATOM 815 O O . THR A 1 109 ? 9.841 5.958 -5.726 1.00 84.25 109 THR A O 1
ATOM 818 N N . VAL A 1 110 ? 11.291 6.376 -4.042 1.00 85.44 110 VAL A N 1
ATOM 819 C CA . VAL A 1 110 ? 10.324 6.212 -2.947 1.00 85.44 110 VAL A CA 1
ATOM 820 C C . VAL A 1 110 ? 9.845 7.577 -2.450 1.00 85.44 110 VAL A C 1
ATOM 822 O O . VAL A 1 110 ? 10.656 8.410 -2.055 1.00 85.44 110 VAL A O 1
ATOM 825 N N . ASP A 1 111 ? 8.530 7.788 -2.443 1.00 88.00 111 ASP A N 1
ATOM 826 C CA . ASP A 1 111 ? 7.857 8.947 -1.843 1.00 88.00 111 ASP A CA 1
ATOM 827 C C . ASP A 1 111 ? 6.984 8.489 -0.669 1.00 88.00 111 ASP A C 1
ATOM 829 O O . ASP A 1 111 ? 6.305 7.468 -0.773 1.00 88.00 111 ASP A O 1
ATOM 833 N N . VAL A 1 112 ? 6.982 9.223 0.446 1.00 88.38 112 VAL A N 1
ATOM 834 C CA . VAL A 1 112 ? 6.223 8.858 1.653 1.00 88.38 112 VAL A CA 1
ATOM 835 C C . VAL A 1 112 ? 5.273 9.987 2.032 1.00 88.38 112 VAL A C 1
ATOM 837 O O . VAL A 1 112 ? 5.690 11.092 2.370 1.00 88.38 112 VAL A O 1
ATOM 840 N N . LYS A 1 113 ? 3.976 9.681 2.038 1.00 91.19 113 LYS A N 1
ATOM 841 C CA . LYS A 1 113 ? 2.885 10.579 2.414 1.00 91.19 113 LYS A CA 1
ATOM 842 C C . LYS A 1 113 ? 2.242 10.087 3.696 1.00 91.19 113 LYS A C 1
ATOM 844 O O . LYS A 1 113 ? 1.633 9.019 3.724 1.00 91.19 113 LYS A O 1
ATOM 849 N N . TRP A 1 114 ? 2.358 10.877 4.752 1.00 90.81 114 TRP A N 1
ATOM 850 C CA . TRP A 1 114 ? 1.741 10.565 6.033 1.00 90.81 114 TRP A CA 1
ATOM 851 C C . TRP A 1 114 ? 0.339 11.151 6.152 1.00 90.81 114 TRP A C 1
ATOM 853 O O . TRP A 1 114 ? 0.093 12.300 5.791 1.00 90.81 114 TRP A O 1
ATOM 863 N N . HIS A 1 115 ? -0.555 10.346 6.712 1.00 91.94 115 HIS A N 1
ATOM 864 C CA . HIS A 1 115 ? -1.947 10.653 6.981 1.00 91.94 115 HIS A CA 1
ATOM 865 C C . HIS A 1 115 ? -2.223 10.368 8.457 1.00 91.94 115 HIS A C 1
ATOM 867 O O . HIS A 1 115 ? -1.974 9.267 8.958 1.00 91.94 115 HIS A O 1
ATOM 873 N N . MET A 1 116 ? -2.740 11.367 9.169 1.00 90.81 116 MET A N 1
ATOM 874 C CA . MET A 1 116 ? -3.085 11.220 10.579 1.00 90.81 116 MET A CA 1
ATOM 875 C C . MET A 1 116 ? -4.337 10.348 10.734 1.00 90.81 116 MET A C 1
ATOM 877 O O . MET A 1 116 ? -5.385 10.647 10.165 1.00 90.81 116 MET A O 1
ATOM 881 N N . GLY A 1 117 ? -4.253 9.314 11.571 1.00 91.25 117 GLY A N 1
ATOM 882 C CA . GLY A 1 117 ? -5.383 8.466 11.945 1.00 91.25 117 GLY A CA 1
ATOM 883 C C . GLY A 1 117 ? -5.294 7.032 11.425 1.00 91.25 117 GLY A C 1
ATOM 884 O O . GLY A 1 117 ? -4.221 6.518 11.128 1.00 91.25 117 GLY A O 1
ATOM 885 N N . ARG A 1 118 ? -6.443 6.351 11.394 1.00 90.06 118 ARG A N 1
ATOM 886 C CA . ARG A 1 118 ? -6.581 5.021 10.781 1.00 90.06 118 ARG A CA 1
ATOM 887 C C . ARG A 1 118 ? -7.111 5.173 9.366 1.00 90.06 118 ARG A C 1
ATOM 889 O O . ARG A 1 118 ? -7.826 6.137 9.093 1.00 90.06 118 ARG A O 1
ATOM 896 N N . LEU A 1 119 ? -6.813 4.201 8.509 1.00 93.50 119 LEU A N 1
ATOM 897 C CA . LEU A 1 119 ? -7.431 4.157 7.196 1.00 93.50 119 LEU A CA 1
ATOM 898 C C . LEU A 1 119 ? -8.955 4.020 7.337 1.00 93.50 119 LEU A C 1
ATOM 900 O O . LEU A 1 119 ? -9.443 3.119 8.016 1.00 93.50 119 LEU A O 1
ATOM 904 N N . SER A 1 120 ? -9.691 4.929 6.703 1.00 93.44 120 SER A N 1
ATOM 905 C CA . SER A 1 120 ? -11.147 4.884 6.570 1.00 93.44 120 SER A CA 1
ATOM 906 C C . SER A 1 120 ? -11.531 4.851 5.093 1.00 93.44 120 SER A C 1
ATOM 908 O O . SER A 1 120 ? -10.710 5.158 4.226 1.00 93.44 120 SER A O 1
ATOM 910 N N . ARG A 1 121 ? -12.790 4.504 4.802 1.00 91.50 121 ARG A N 1
ATOM 911 C CA . ARG A 1 121 ? -13.317 4.477 3.430 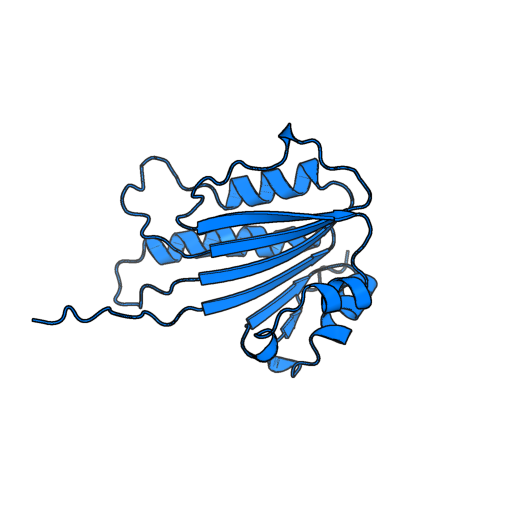1.00 91.50 121 ARG A CA 1
ATOM 912 C C . ARG A 1 121 ? -13.156 5.834 2.743 1.00 91.50 121 ARG A C 1
ATOM 914 O O . ARG A 1 121 ? -12.597 5.898 1.653 1.00 91.50 121 ARG A O 1
ATOM 921 N N . ASP A 1 122 ? -13.570 6.903 3.418 1.00 92.56 122 ASP A N 1
ATOM 922 C CA . ASP A 1 122 ? -13.487 8.269 2.893 1.00 92.56 122 ASP A CA 1
ATOM 923 C C . ASP A 1 122 ? -12.034 8.705 2.690 1.00 92.56 122 ASP A C 1
ATOM 925 O O . ASP A 1 122 ? -11.706 9.327 1.683 1.00 92.56 122 ASP A O 1
ATOM 929 N N . ALA A 1 123 ? -11.142 8.335 3.615 1.00 91.75 123 ALA A N 1
ATOM 930 C CA . ALA A 1 123 ? -9.726 8.655 3.497 1.00 91.75 123 ALA A CA 1
ATOM 931 C C . ALA A 1 123 ? -9.077 7.926 2.315 1.00 91.75 123 ALA A C 1
ATOM 933 O O . ALA A 1 123 ? -8.313 8.543 1.582 1.00 91.75 123 ALA A O 1
ATOM 934 N N . PHE A 1 124 ? -9.401 6.645 2.103 1.00 91.44 124 PHE A N 1
ATOM 935 C CA . PHE A 1 124 ? -8.886 5.863 0.978 1.00 91.44 124 PHE A CA 1
ATOM 936 C C . PHE A 1 124 ? -9.434 6.368 -0.367 1.00 91.44 124 PHE A C 1
ATOM 938 O O . PHE A 1 124 ? -8.668 6.525 -1.312 1.00 91.44 124 PHE A O 1
ATOM 945 N N . GLN A 1 125 ? -10.729 6.704 -0.446 1.00 90.19 125 GLN A N 1
ATOM 946 C CA . GLN A 1 125 ? -11.324 7.347 -1.629 1.00 90.19 125 GLN A CA 1
ATOM 947 C C . GLN A 1 125 ? -10.695 8.714 -1.914 1.00 90.19 125 GLN A C 1
ATOM 949 O O . GLN A 1 125 ? -10.385 9.029 -3.062 1.00 90.19 125 GLN A O 1
ATOM 954 N N . GLY A 1 126 ? -10.451 9.503 -0.866 1.00 89.94 126 GLY A N 1
ATOM 955 C CA . GLY A 1 126 ? -9.823 10.819 -0.952 1.00 89.94 126 GLY A CA 1
ATOM 956 C C . GLY A 1 126 ? -8.383 10.801 -1.470 1.00 89.94 126 GLY A C 1
ATOM 957 O O . GLY A 1 126 ? -7.881 11.850 -1.867 1.00 89.94 126 GLY A O 1
ATOM 958 N N . LEU A 1 127 ? -7.725 9.634 -1.523 1.00 89.69 127 LEU A N 1
ATOM 959 C CA . LEU A 1 127 ? -6.419 9.498 -2.178 1.00 89.69 127 LEU A CA 1
ATOM 960 C C . LEU A 1 127 ? -6.507 9.647 -3.704 1.00 89.69 127 LEU A C 1
ATOM 962 O O . LEU A 1 127 ? -5.488 9.938 -4.328 1.00 89.69 127 LEU A O 1
ATOM 966 N N . GLY A 1 128 ? -7.700 9.495 -4.295 1.00 84.56 128 GLY A N 1
ATOM 967 C CA . GLY A 1 128 ? -7.961 9.850 -5.692 1.00 84.56 128 GLY A CA 1
ATOM 968 C C . GLY A 1 128 ? -7.200 8.997 -6.706 1.00 84.56 128 GLY A C 1
ATOM 969 O O . GLY A 1 128 ? -6.734 9.507 -7.719 1.00 84.56 128 GLY A O 1
ATOM 970 N N . PHE A 1 129 ? -7.027 7.706 -6.429 1.00 84.56 129 PHE A N 1
ATOM 971 C CA . PHE A 1 129 ? -6.335 6.796 -7.335 1.00 84.56 129 PHE A CA 1
ATOM 972 C C . PHE A 1 129 ? -7.196 6.518 -8.588 1.00 84.56 129 PHE A C 1
ATOM 974 O O . PHE A 1 129 ? -8.072 5.656 -8.576 1.00 84.56 129 PHE A O 1
ATOM 981 N N . GLU A 1 130 ? -6.965 7.254 -9.676 1.00 77.81 130 GLU A N 1
ATOM 982 C CA . GLU A 1 130 ? -7.763 7.146 -10.913 1.00 77.81 130 GLU A CA 1
ATOM 983 C C . GLU A 1 130 ? -7.571 5.808 -11.652 1.00 77.81 130 GLU A C 1
ATOM 985 O O . GLU A 1 130 ? -8.463 5.352 -12.363 1.00 77.81 130 GLU A O 1
ATOM 990 N N . ASP A 1 131 ? -6.427 5.145 -11.461 1.00 83.38 131 ASP A N 1
ATOM 991 C CA . ASP A 1 131 ? -6.033 3.928 -12.178 1.00 83.38 131 ASP A CA 1
ATOM 992 C C . ASP A 1 131 ? -6.136 2.644 -11.338 1.00 83.38 131 ASP A C 1
ATOM 994 O O . ASP A 1 131 ? -5.515 1.630 -11.658 1.00 83.38 131 ASP A O 1
ATOM 998 N N . VAL A 1 132 ? -6.944 2.653 -10.273 1.00 82.56 132 VAL A N 1
ATOM 999 C CA . VAL A 1 132 ? -7.157 1.486 -9.392 1.00 82.56 132 VAL A CA 1
ATOM 1000 C C . VAL A 1 132 ? -7.598 0.246 -10.161 1.00 82.56 132 VAL A C 1
ATOM 1002 O O . VAL A 1 132 ? -7.085 -0.840 -9.913 1.00 82.56 132 VAL A O 1
ATOM 1005 N N . ALA A 1 133 ? -8.508 0.397 -11.126 1.00 82.00 133 ALA A N 1
ATOM 1006 C CA . ALA A 1 133 ? -9.045 -0.726 -11.899 1.00 82.00 133 ALA A CA 1
ATOM 1007 C C . ALA A 1 133 ? -7.998 -1.412 -12.805 1.00 82.00 133 ALA A C 1
ATOM 1009 O O . ALA A 1 133 ? -8.189 -2.558 -13.232 1.00 82.00 133 ALA A O 1
ATOM 1010 N N . GLU A 1 134 ? -6.903 -0.708 -13.103 1.00 85.25 134 GLU A N 1
ATOM 1011 C CA . GLU A 1 134 ? -5.776 -1.182 -13.910 1.00 85.25 134 GLU A CA 1
ATOM 1012 C C . GLU A 1 134 ? -4.646 -1.770 -13.051 1.00 85.25 134 GLU A C 1
ATOM 1014 O O . GLU A 1 134 ? -3.714 -2.368 -13.592 1.00 85.25 134 GLU A O 1
ATOM 1019 N N . ARG A 1 135 ? -4.703 -1.590 -11.724 1.00 89.31 135 ARG A N 1
ATOM 1020 C CA . ARG A 1 135 ? -3.674 -2.040 -10.782 1.00 89.31 135 ARG A CA 1
ATOM 1021 C C . ARG A 1 135 ? -3.939 -3.460 -10.310 1.00 89.31 135 ARG A C 1
ATOM 1023 O O . ARG A 1 135 ? -5.027 -3.781 -9.835 1.00 89.31 135 ARG A O 1
ATOM 1030 N N . GLU A 1 136 ? -2.902 -4.292 -10.346 1.00 89.56 136 GLU A N 1
ATOM 1031 C CA . GLU A 1 136 ? -2.942 -5.564 -9.625 1.00 89.56 136 GLU A CA 1
ATOM 1032 C C . GLU A 1 136 ? -2.864 -5.272 -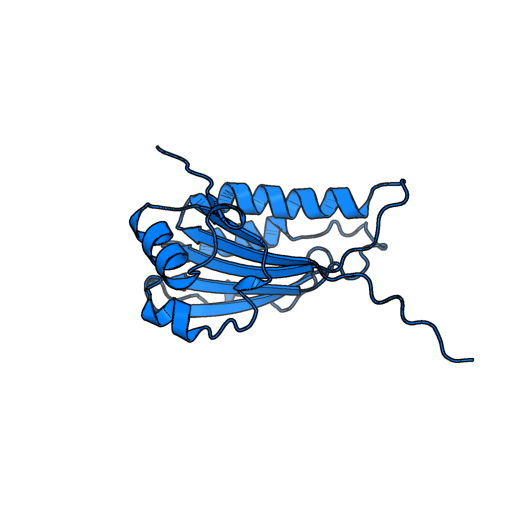8.123 1.00 89.56 136 GLU A C 1
ATOM 1034 O O . GLU A 1 136 ? -1.922 -4.623 -7.652 1.00 89.56 136 GLU A O 1
ATOM 1039 N N . SER A 1 137 ? -3.890 -5.707 -7.391 1.00 91.25 137 SER A N 1
ATOM 1040 C CA . SER A 1 137 ? -4.095 -5.310 -6.001 1.00 91.25 137 SER A CA 1
ATOM 1041 C C . SER A 1 137 ? -3.775 -6.455 -5.045 1.00 91.25 137 SER A C 1
ATOM 1043 O O . SER A 1 137 ? -4.275 -7.566 -5.205 1.00 91.25 137 SER A O 1
ATOM 1045 N N . TYR A 1 138 ? -2.967 -6.171 -4.028 1.00 91.88 138 TYR A N 1
ATOM 1046 C CA . TYR A 1 138 ? -2.580 -7.105 -2.973 1.00 91.88 138 TYR A CA 1
ATOM 1047 C C . TYR A 1 138 ? -3.008 -6.516 -1.635 1.00 91.88 138 TYR A C 1
ATOM 1049 O O . TYR A 1 138 ? -2.611 -5.398 -1.306 1.00 91.88 138 TYR A O 1
ATOM 1057 N N . VAL A 1 139 ? -3.822 -7.242 -0.875 1.00 91.88 139 VAL A N 1
ATOM 1058 C CA . VAL A 1 139 ? -4.378 -6.774 0.400 1.00 91.88 139 VAL A CA 1
ATOM 1059 C C . VAL A 1 139 ? -4.046 -7.785 1.493 1.00 91.88 139 VAL A C 1
ATOM 1061 O O . VAL A 1 139 ? -4.290 -8.979 1.327 1.00 91.88 139 VAL A O 1
ATOM 1064 N N . CYS A 1 140 ? -3.478 -7.305 2.597 1.00 91.50 140 CYS A N 1
ATOM 1065 C CA . CYS A 1 140 ? -3.147 -8.124 3.759 1.00 91.50 140 CYS A CA 1
ATOM 1066 C C . CYS A 1 140 ? -3.331 -7.317 5.048 1.00 91.50 140 CYS A C 1
ATOM 1068 O O . CYS A 1 140 ? -2.651 -6.314 5.267 1.00 91.50 140 CYS A O 1
ATOM 1070 N N . GLY A 1 141 ? -4.233 -7.726 5.935 1.00 90.25 141 GLY A N 1
ATOM 1071 C CA . GLY A 1 141 ? -4.379 -7.060 7.228 1.00 90.25 141 GLY A CA 1
ATOM 1072 C C . GLY A 1 141 ? -5.534 -7.596 8.067 1.00 90.25 141 GLY A C 1
ATOM 1073 O O . GLY A 1 141 ? -6.131 -8.611 7.723 1.00 90.25 141 GLY A O 1
ATOM 1074 N N . PRO A 1 142 ? -5.862 -6.923 9.183 1.00 88.50 142 PRO A N 1
ATOM 1075 C CA . PRO A 1 142 ? -7.062 -7.232 9.954 1.00 88.50 142 PRO A CA 1
ATOM 1076 C C . PRO A 1 142 ? -8.327 -7.113 9.097 1.00 88.50 142 PRO A C 1
ATOM 1078 O O . PRO A 1 142 ? -8.388 -6.259 8.215 1.00 88.50 142 PRO A O 1
ATOM 1081 N N . GLU A 1 143 ? -9.360 -7.897 9.402 1.00 88.56 143 GLU A N 1
ATOM 1082 C CA . GLU A 1 143 ? -10.617 -7.934 8.633 1.00 88.56 143 GLU A CA 1
ATOM 1083 C C . GLU A 1 143 ? -11.219 -6.537 8.408 1.00 88.56 143 GLU A C 1
ATOM 1085 O O . GLU A 1 143 ? -11.472 -6.155 7.269 1.00 88.56 143 GLU A O 1
ATOM 1090 N N . GLU A 1 144 ? -11.311 -5.717 9.460 1.00 88.69 144 GLU A N 1
ATOM 1091 C CA . GLU A 1 144 ? -11.798 -4.329 9.376 1.00 88.69 144 GLU A CA 1
ATOM 1092 C C . GLU A 1 144 ? -11.010 -3.473 8.365 1.00 88.69 144 GLU A C 1
ATOM 1094 O O . GLU A 1 144 ? -11.563 -2.590 7.710 1.00 88.69 144 GLU A O 1
ATOM 1099 N N . PHE A 1 145 ? -9.699 -3.708 8.239 1.00 90.50 145 PHE A N 1
ATOM 1100 C CA . PHE A 1 145 ? -8.854 -3.009 7.272 1.00 90.50 145 PHE A CA 1
ATOM 1101 C C . PHE A 1 145 ? -9.123 -3.507 5.851 1.00 90.50 145 PHE A C 1
ATOM 1103 O O . PHE A 1 145 ? -9.267 -2.695 4.934 1.00 90.50 145 PHE A O 1
ATOM 1110 N N . GLU A 1 146 ? -9.215 -4.825 5.666 1.00 90.44 146 GLU A N 1
ATOM 1111 C CA . GLU A 1 146 ? -9.508 -5.411 4.359 1.00 90.44 146 GLU A CA 1
ATOM 1112 C C . GLU A 1 146 ? -10.867 -4.943 3.836 1.00 90.44 146 GLU A C 1
ATOM 1114 O O . GLU A 1 146 ? -10.963 -4.539 2.681 1.00 90.44 146 GLU A O 1
ATOM 1119 N N . GLU A 1 147 ? -11.897 -4.909 4.683 1.00 90.25 147 GLU A N 1
ATOM 1120 C CA . GLU A 1 147 ? -13.233 -4.431 4.317 1.00 90.25 147 GLU A CA 1
ATOM 1121 C C . GLU A 1 147 ? -13.235 -2.977 3.832 1.00 90.25 147 GLU A C 1
ATOM 1123 O O . GLU A 1 147 ? -13.925 -2.636 2.866 1.00 90.25 147 GLU A O 1
ATOM 1128 N N . VAL A 1 148 ? -12.451 -2.108 4.479 1.00 91.56 148 VAL A N 1
ATOM 1129 C CA . VAL A 1 148 ? -12.307 -0.707 4.065 1.00 91.56 148 VAL A CA 1
ATOM 1130 C C . VAL A 1 148 ? -11.682 -0.620 2.679 1.00 91.56 148 VAL A C 1
ATOM 1132 O O . VAL A 1 148 ? -12.217 0.081 1.820 1.00 91.56 148 VAL A O 1
ATOM 1135 N N . VAL A 1 149 ? -10.577 -1.333 2.454 1.00 91.25 149 VAL A N 1
ATOM 1136 C CA . VAL A 1 149 ? -9.855 -1.316 1.177 1.00 91.25 149 VAL A CA 1
ATOM 1137 C C . VAL A 1 149 ? -10.732 -1.909 0.074 1.00 91.25 149 VAL A C 1
ATOM 1139 O O . VAL A 1 149 ? -11.029 -1.234 -0.910 1.00 91.25 149 VAL A O 1
ATOM 1142 N N . LEU A 1 150 ? -11.228 -3.133 0.261 1.00 89.56 150 LEU A N 1
ATOM 1143 C CA . LEU A 1 150 ? -12.060 -3.845 -0.713 1.00 89.56 150 LEU A CA 1
ATOM 1144 C C . LEU A 1 150 ? -13.344 -3.080 -1.047 1.00 89.56 150 LEU A C 1
ATOM 1146 O O . LEU A 1 150 ? -13.733 -3.006 -2.212 1.00 89.56 150 LEU A O 1
ATOM 1150 N N . GLY A 1 151 ? -13.964 -2.453 -0.044 1.00 87.12 151 GLY A N 1
ATOM 1151 C CA . GLY A 1 151 ? -15.168 -1.651 -0.225 1.00 87.12 151 GLY A CA 1
ATOM 1152 C C . GLY A 1 151 ? -14.972 -0.412 -1.101 1.00 87.12 151 GLY A C 1
ATOM 1153 O O . GLY A 1 151 ? -15.954 0.095 -1.639 1.00 87.12 151 GLY A O 1
ATOM 1154 N N . VAL A 1 152 ? -13.739 0.084 -1.257 1.00 86.56 152 VAL A N 1
ATOM 1155 C CA . VAL A 1 152 ? -13.430 1.180 -2.192 1.00 86.56 152 VAL A CA 1
ATOM 1156 C C . VAL A 1 152 ? -12.947 0.666 -3.533 1.00 86.56 152 VAL A C 1
ATOM 1158 O O . VAL A 1 152 ? -13.302 1.241 -4.558 1.00 86.56 152 VAL A O 1
ATOM 1161 N N . LEU A 1 153 ? -12.136 -0.391 -3.530 1.00 84.56 153 LEU A N 1
ATOM 1162 C CA . LEU A 1 153 ? -11.541 -0.904 -4.753 1.00 84.56 153 LEU A CA 1
ATOM 1163 C C . LEU A 1 153 ? -12.611 -1.303 -5.778 1.00 84.56 153 LEU A C 1
ATOM 1165 O O . LEU A 1 153 ? -12.386 -1.095 -6.966 1.00 84.56 153 LEU A O 1
ATOM 1169 N N . ASN A 1 154 ? -13.774 -1.802 -5.330 1.00 71.50 154 ASN A N 1
ATOM 1170 C CA . ASN A 1 154 ? -14.922 -2.158 -6.182 1.00 71.50 154 ASN A CA 1
ATOM 1171 C C . ASN A 1 154 ? -14.513 -2.931 -7.458 1.00 71.50 154 ASN A C 1
ATOM 1173 O O . ASN A 1 154 ? -15.126 -2.785 -8.515 1.00 71.50 154 ASN A O 1
ATOM 1177 N N . VAL A 1 155 ? -13.425 -3.701 -7.370 1.00 66.25 155 VAL A N 1
ATOM 1178 C CA . VAL A 1 155 ? -12.869 -4.497 -8.465 1.00 66.25 155 VAL A CA 1
ATOM 1179 C C . VAL A 1 155 ? -13.367 -5.922 -8.347 1.00 66.25 155 VAL A C 1
ATOM 1181 O O . VAL A 1 155 ? -13.611 -6.415 -7.245 1.00 66.25 155 VAL A O 1
ATOM 1184 N N . ASP A 1 156 ? -13.449 -6.585 -9.500 1.00 64.88 156 ASP A N 1
ATOM 1185 C CA . ASP A 1 156 ? -13.658 -8.025 -9.586 1.00 64.88 156 ASP A CA 1
ATOM 1186 C C . ASP A 1 156 ? -12.700 -8.750 -8.632 1.00 64.88 156 ASP A C 1
ATOM 1188 O O . ASP A 1 156 ? -11.491 -8.480 -8.617 1.00 64.88 156 ASP A O 1
ATOM 1192 N N . SER A 1 157 ? -13.244 -9.685 -7.850 1.00 59.94 157 SER A N 1
ATOM 1193 C CA . SER A 1 157 ? -12.513 -10.476 -6.851 1.00 59.94 157 SER A CA 1
ATOM 1194 C C . SER A 1 157 ? -11.234 -11.105 -7.398 1.00 59.94 157 SER A C 1
ATOM 1196 O O . SER A 1 157 ? -10.267 -11.285 -6.667 1.00 59.94 157 SER A O 1
ATOM 1198 N N . ASP A 1 158 ? -11.212 -11.388 -8.696 1.00 65.19 158 ASP A N 1
ATOM 1199 C CA . ASP A 1 158 ? -10.144 -12.109 -9.380 1.00 65.19 158 ASP A CA 1
ATOM 1200 C C . ASP A 1 158 ? -8.874 -11.259 -9.564 1.00 65.19 158 ASP A C 1
ATOM 1202 O O . ASP A 1 158 ? -7.797 -11.795 -9.826 1.00 65.19 158 ASP A O 1
ATOM 1206 N N . LYS A 1 159 ? -8.975 -9.930 -9.408 1.00 70.06 159 LYS A N 1
ATOM 1207 C CA . LYS A 1 159 ? -7.844 -8.987 -9.489 1.00 70.06 159 LYS A CA 1
ATOM 1208 C C . LYS A 1 159 ? -7.266 -8.605 -8.129 1.00 70.06 159 LYS A C 1
ATOM 1210 O O . LYS A 1 159 ? -6.227 -7.939 -8.080 1.00 70.06 159 LYS A O 1
ATOM 1215 N N . VAL A 1 160 ? -7.932 -8.994 -7.041 1.00 81.19 160 VAL A N 1
ATOM 1216 C CA . VAL A 1 160 ? -7.491 -8.694 -5.681 1.00 81.19 160 VAL A CA 1
ATOM 1217 C C . VAL A 1 160 ? -6.979 -9.961 -5.016 1.00 81.19 160 VAL A C 1
ATOM 1219 O O . VAL A 1 160 ? -7.738 -10.868 -4.681 1.00 81.19 160 VAL A O 1
ATOM 1222 N N . ARG A 1 161 ? -5.671 -10.012 -4.774 1.00 82.94 161 ARG A N 1
ATOM 1223 C CA . ARG A 1 161 ? -5.058 -11.095 -4.009 1.00 82.94 161 ARG A CA 1
ATOM 1224 C C . ARG A 1 161 ? -5.124 -10.759 -2.528 1.00 82.94 161 ARG A C 1
ATOM 1226 O O . ARG A 1 161 ? -4.493 -9.804 -2.074 1.00 82.94 161 ARG A O 1
ATOM 1233 N N . ARG A 1 162 ? -5.910 -11.538 -1.788 1.00 82.44 162 ARG A N 1
ATOM 1234 C CA . ARG A 1 162 ? -5.988 -11.471 -0.327 1.00 82.44 162 ARG A CA 1
ATOM 1235 C C . ARG A 1 162 ? -4.997 -12.458 0.264 1.00 82.44 162 ARG A C 1
ATOM 1237 O O . ARG A 1 162 ? -5.072 -13.647 -0.039 1.00 82.44 162 ARG A O 1
ATOM 1244 N N . GLU A 1 163 ? -4.105 -11.977 1.117 1.00 70.19 163 GLU A N 1
ATOM 1245 C CA . GLU A 1 163 ? -3.249 -12.846 1.921 1.00 70.19 163 GLU A CA 1
ATOM 1246 C C . GLU A 1 163 ? -3.697 -12.776 3.378 1.00 70.19 163 GLU A C 1
ATOM 1248 O O . GLU A 1 163 ? -3.426 -11.809 4.084 1.00 70.19 163 GLU A O 1
ATOM 1253 N N . GLY A 1 164 ? -4.429 -13.798 3.822 1.00 60.28 164 GLY A N 1
ATOM 1254 C CA . GLY A 1 164 ? -4.896 -13.897 5.199 1.00 60.28 164 GLY A CA 1
ATOM 1255 C C . GLY A 1 164 ? -3.865 -14.592 6.082 1.00 60.28 164 GLY A C 1
ATOM 1256 O O . GLY A 1 164 ? -3.613 -15.783 5.914 1.00 60.28 164 GLY A O 1
ATOM 1257 N N . PHE A 1 165 ? -3.325 -13.877 7.067 1.00 54.75 165 PHE A N 1
ATOM 1258 C CA . PHE A 1 165 ? -2.670 -14.491 8.222 1.00 54.75 165 PHE A CA 1
ATOM 1259 C C . PHE A 1 165 ? -3.660 -14.472 9.383 1.00 54.75 165 PHE A C 1
ATOM 1261 O O . PHE A 1 165 ? -3.731 -13.504 10.135 1.00 54.75 165 PHE A O 1
ATOM 1268 N N . ALA A 1 166 ? -4.462 -15.531 9.500 1.00 42.38 166 ALA A N 1
ATOM 1269 C CA . ALA A 1 166 ? -5.223 -15.773 10.717 1.00 42.38 166 ALA A CA 1
ATOM 1270 C C . ALA A 1 166 ? -4.232 -16.210 11.808 1.00 42.38 166 ALA A C 1
ATOM 1272 O O . ALA A 1 166 ? -3.665 -17.300 11.718 1.00 42.38 166 ALA A O 1
ATOM 1273 N N . TYR A 1 167 ? -3.997 -15.341 12.791 1.00 46.47 167 TYR A N 1
ATOM 1274 C CA . TYR A 1 167 ? -3.292 -15.660 14.035 1.00 46.47 167 TYR A CA 1
ATOM 1275 C C . TYR A 1 167 ? -4.254 -15.553 15.211 1.00 46.47 167 TYR A C 1
ATOM 1277 O O . TYR A 1 167 ? -5.047 -14.584 15.227 1.00 46.47 167 TYR A O 1
#